Protein AF-A0A9N9Z167-F1 (afdb_monomer)

Foldseek 3Di:
DDPPPVVCPVLVVLPDDPDPDDDDPPPPPPDDDDDPPPPPVPDDPCPVQVDDDPCSVVVVVVVVVVVVVSVVVSVVVVVLVVVLVVLLVVLVVVVVVVVVLVVVQVVCVVVVHDGDDDDDCPPDDDDHRDNVVSCVVSPCVNDVPPDDDDDD

Structure (mmCIF, N/CA/C/O backbone):
data_AF-A0A9N9Z167-F1
#
_entry.id   AF-A0A9N9Z167-F1
#
loop_
_atom_site.group_PDB
_atom_site.id
_atom_site.type_symbol
_atom_site.label_atom_id
_atom_site.label_alt_id
_atom_site.label_comp_id
_atom_site.label_asym_id
_atom_site.label_entity_id
_atom_site.label_seq_id
_atom_site.pdbx_PDB_ins_code
_atom_site.Cartn_x
_atom_site.Cartn_y
_atom_site.Cartn_z
_atom_site.occupancy
_atom_site.B_iso_or_equiv
_atom_site.auth_seq_id
_atom_site.auth_comp_id
_atom_site.auth_asym_id
_atom_site.auth_atom_id
_atom_site.pdbx_PDB_model_num
ATOM 1 N N . MET A 1 1 ? 20.306 -27.781 -16.015 1.00 38.75 1 MET A N 1
ATOM 2 C CA . MET A 1 1 ? 19.258 -26.824 -15.611 1.00 38.75 1 MET A CA 1
ATOM 3 C C . MET A 1 1 ? 19.958 -25.719 -14.858 1.00 38.75 1 MET A C 1
ATOM 5 O O . MET A 1 1 ? 20.310 -25.921 -13.706 1.00 38.75 1 MET A O 1
ATOM 9 N N . VAL A 1 2 ? 20.279 -24.634 -15.554 1.00 39.41 2 VAL A N 1
ATOM 10 C CA . VAL A 1 2 ? 20.850 -23.434 -14.940 1.00 39.41 2 VAL A CA 1
ATOM 11 C C . VAL A 1 2 ? 19.658 -22.639 -14.422 1.00 39.41 2 VAL A C 1
ATOM 13 O O . VAL A 1 2 ? 18.717 -22.391 -15.174 1.00 39.41 2 VAL A O 1
ATOM 16 N N . LEU A 1 3 ? 19.627 -22.382 -13.116 1.00 41.31 3 LEU A N 1
ATOM 17 C CA . LEU A 1 3 ? 18.604 -21.543 -12.507 1.00 41.31 3 LEU A CA 1
ATOM 18 C C . LEU A 1 3 ? 18.809 -20.125 -13.039 1.00 41.31 3 LEU A C 1
ATOM 20 O O . LEU A 1 3 ? 19.912 -19.603 -12.975 1.00 41.31 3 LEU A O 1
ATOM 24 N N . SER A 1 4 ? 17.743 -19.519 -13.549 1.00 51.28 4 SER A N 1
ATOM 25 C CA . SER A 1 4 ? 17.707 -18.186 -14.167 1.00 51.28 4 SER A CA 1
ATOM 26 C C . SER A 1 4 ? 18.025 -17.021 -13.209 1.00 51.28 4 SER A C 1
ATOM 28 O O . SER A 1 4 ? 17.658 -15.891 -13.504 1.00 51.28 4 SER A O 1
ATOM 30 N N . ARG A 1 5 ? 18.654 -17.281 -12.053 1.00 46.81 5 ARG A N 1
ATOM 31 C CA . ARG A 1 5 ? 18.990 -16.263 -11.045 1.00 46.81 5 ARG A CA 1
ATOM 32 C C . ARG A 1 5 ? 20.155 -15.364 -11.458 1.00 46.81 5 ARG A C 1
ATOM 34 O O . ARG A 1 5 ? 20.224 -14.252 -10.962 1.00 46.81 5 ARG A O 1
A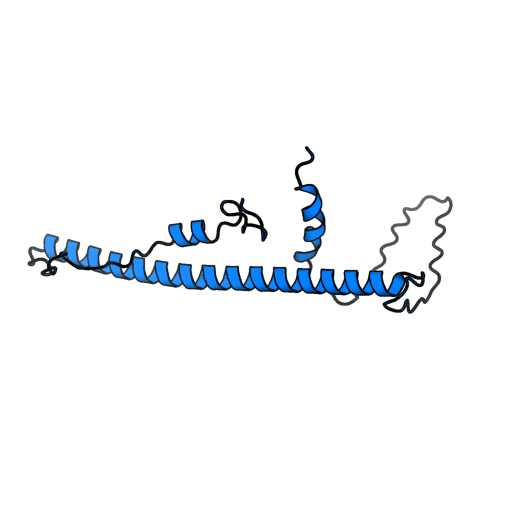TOM 41 N N . ASP A 1 6 ? 20.986 -15.803 -12.397 1.00 45.19 6 ASP A N 1
ATOM 42 C CA . ASP A 1 6 ? 22.163 -15.036 -12.827 1.00 45.19 6 ASP A CA 1
ATOM 43 C C . ASP A 1 6 ? 21.821 -13.949 -13.868 1.00 45.19 6 ASP A C 1
ATOM 45 O O . ASP A 1 6 ? 22.671 -13.138 -14.208 1.00 45.19 6 ASP A O 1
ATOM 49 N N . PHE A 1 7 ? 20.586 -13.904 -14.393 1.00 51.09 7 PHE A N 1
ATOM 50 C CA . PHE A 1 7 ? 20.175 -12.863 -15.353 1.00 51.09 7 PHE A CA 1
ATOM 51 C C . PHE A 1 7 ? 19.627 -11.592 -14.679 1.00 51.09 7 PHE A C 1
ATOM 53 O O . PHE A 1 7 ? 19.482 -10.569 -15.344 1.00 51.09 7 PHE A O 1
ATOM 60 N N . ASP A 1 8 ? 19.350 -11.654 -13.371 1.00 51.22 8 ASP A N 1
ATOM 61 C CA . ASP A 1 8 ? 18.864 -10.528 -12.562 1.00 51.22 8 ASP A CA 1
ATOM 62 C C . ASP A 1 8 ? 19.998 -9.821 -11.782 1.00 51.22 8 ASP A C 1
ATOM 64 O O . ASP A 1 8 ? 19.746 -8.830 -11.097 1.00 51.22 8 ASP A O 1
ATOM 68 N N . GLU A 1 9 ? 21.255 -10.280 -11.882 1.00 46.84 9 GLU A N 1
ATOM 69 C CA . GLU A 1 9 ? 22.403 -9.620 -11.227 1.00 46.84 9 GLU A CA 1
ATOM 70 C C . GLU A 1 9 ? 22.756 -8.259 -11.869 1.00 46.84 9 GLU A C 1
ATOM 72 O O . GLU A 1 9 ? 23.242 -7.364 -11.176 1.00 46.84 9 GLU A O 1
ATOM 77 N N . ASP A 1 10 ? 22.387 -8.026 -13.134 1.00 54.69 10 ASP A N 1
ATOM 78 C CA . ASP A 1 10 ? 22.532 -6.724 -13.818 1.00 54.69 10 ASP A CA 1
ATOM 79 C C . ASP A 1 10 ? 21.515 -5.658 -13.330 1.00 54.69 10 ASP A C 1
ATOM 81 O O . ASP A 1 10 ? 21.481 -4.530 -13.823 1.00 54.69 10 ASP A O 1
ATOM 85 N N . ILE A 1 11 ? 20.641 -5.997 -12.375 1.00 52.44 11 ILE A N 1
ATOM 86 C CA . ILE A 1 11 ? 19.653 -5.080 -11.777 1.00 52.44 11 ILE A CA 1
ATOM 87 C C . ILE A 1 11 ? 20.257 -4.313 -10.580 1.00 52.44 11 ILE A C 1
ATOM 89 O O . ILE A 1 11 ? 19.645 -3.380 -10.056 1.00 52.44 11 ILE A O 1
ATOM 93 N N . SER A 1 12 ? 21.486 -4.655 -10.179 1.00 55.12 12 SER A N 1
ATOM 94 C CA . SER A 1 12 ? 22.260 -3.971 -9.130 1.00 55.12 12 SER A CA 1
ATOM 95 C C . SER A 1 12 ? 22.380 -2.452 -9.360 1.00 55.12 12 SER A C 1
ATOM 97 O O . SER A 1 12 ? 22.405 -1.685 -8.402 1.00 55.12 12 SER A O 1
ATOM 99 N N . ASP A 1 13 ? 22.318 -2.004 -10.618 1.00 52.47 13 ASP A N 1
ATOM 100 C CA . ASP A 1 13 ? 22.366 -0.588 -11.016 1.00 52.47 13 ASP A CA 1
ATOM 101 C C . ASP A 1 13 ? 21.052 0.188 -10.765 1.00 52.47 13 ASP A C 1
ATOM 103 O O . ASP A 1 13 ? 20.961 1.383 -11.040 1.00 52.47 13 ASP A O 1
ATOM 107 N N . LEU A 1 14 ? 19.980 -0.451 -10.273 1.00 50.16 14 LEU A N 1
ATOM 108 C CA . LEU A 1 14 ? 18.718 0.247 -9.972 1.00 50.16 14 LEU A CA 1
ATOM 109 C C . LEU A 1 14 ? 18.732 1.015 -8.641 1.00 50.16 14 LEU A C 1
ATOM 111 O O . LEU A 1 14 ? 17.761 1.723 -8.355 1.00 50.16 14 LEU A O 1
ATOM 115 N N . GLU A 1 15 ? 19.774 0.856 -7.824 1.00 51.78 15 GLU A N 1
ATOM 116 C CA . GLU A 1 15 ? 19.930 1.563 -6.546 1.00 51.78 15 GLU A CA 1
ATOM 117 C C . GLU A 1 15 ? 20.803 2.825 -6.659 1.00 51.78 15 GLU A C 1
ATOM 119 O O . GLU A 1 15 ? 20.820 3.642 -5.735 1.00 51.78 15 GLU A O 1
ATOM 124 N N . GLU A 1 16 ? 21.463 3.057 -7.799 1.00 51.22 16 GLU A N 1
ATOM 125 C CA . GLU A 1 16 ? 22.244 4.276 -7.983 1.00 51.22 16 GLU A CA 1
ATOM 126 C C . GLU A 1 16 ? 21.338 5.460 -8.363 1.00 51.22 16 GLU A C 1
ATOM 128 O O . GLU A 1 16 ? 20.589 5.397 -9.347 1.00 51.22 16 GLU A O 1
ATOM 133 N N . PRO A 1 17 ? 21.354 6.565 -7.592 1.00 45.16 17 PRO A N 1
ATOM 134 C CA . PRO A 1 17 ? 20.782 7.809 -8.071 1.00 45.16 17 PRO A CA 1
ATOM 135 C C . PRO A 1 17 ? 21.566 8.234 -9.310 1.00 45.16 17 PRO A C 1
ATOM 137 O O . PRO A 1 17 ? 22.790 8.150 -9.306 1.00 45.16 17 PRO A O 1
ATOM 140 N N . ASP A 1 18 ? 20.852 8.718 -10.325 1.00 49.00 18 ASP A N 1
ATOM 141 C CA . ASP A 1 18 ? 21.403 9.362 -11.517 1.00 49.00 18 ASP A CA 1
ATOM 142 C C . ASP A 1 18 ? 22.331 10.512 -11.088 1.00 49.00 18 ASP A C 1
ATOM 144 O O . ASP A 1 18 ? 21.912 11.655 -10.876 1.00 49.00 18 ASP A O 1
ATOM 148 N N . LYS A 1 19 ? 23.597 10.179 -10.831 1.00 43.06 19 LYS A N 1
ATOM 149 C CA . LYS A 1 19 ? 24.664 11.141 -10.647 1.00 43.06 19 LYS A CA 1
ATOM 150 C C . LYS A 1 19 ? 25.105 11.489 -12.047 1.00 43.06 19 LYS A C 1
ATOM 152 O O . LYS A 1 19 ? 25.891 10.775 -12.661 1.00 43.06 19 LYS A O 1
ATOM 157 N N . GLY A 1 20 ? 24.562 12.601 -12.532 1.00 41.56 20 GLY A N 1
ATOM 158 C CA . GLY A 1 20 ? 25.186 13.325 -13.619 1.00 41.56 20 GLY A CA 1
ATOM 159 C C . GLY A 1 20 ? 26.680 13.437 -13.336 1.00 41.56 20 GLY A C 1
ATOM 160 O O . GL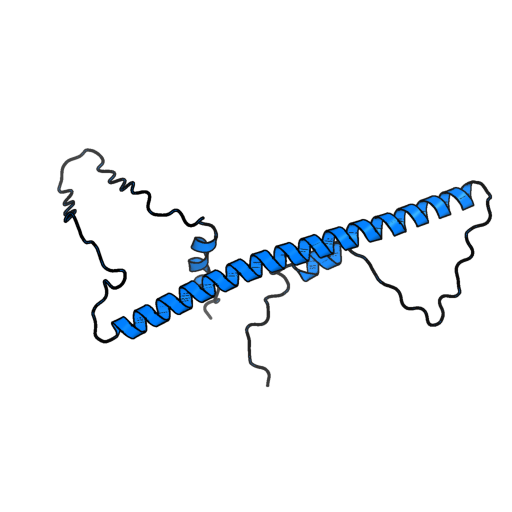Y A 1 20 ? 27.066 13.918 -12.275 1.00 41.56 20 GLY A O 1
ATOM 161 N N . ASP A 1 21 ? 27.454 12.898 -14.270 1.00 50.59 21 ASP A N 1
ATOM 162 C CA . ASP A 1 21 ? 28.837 13.223 -14.599 1.00 50.59 21 ASP A CA 1
ATOM 163 C C . ASP A 1 21 ? 29.577 14.074 -13.548 1.00 50.59 21 ASP A C 1
ATOM 165 O O . ASP A 1 21 ? 29.714 15.292 -13.670 1.00 50.59 21 ASP A O 1
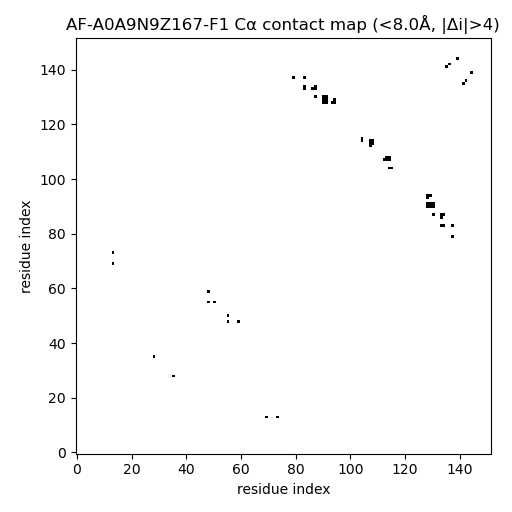ATOM 169 N N . GLU A 1 22 ? 30.064 13.412 -12.500 1.00 40.50 22 GLU A N 1
ATOM 170 C CA . GLU A 1 22 ? 31.168 13.911 -11.687 1.00 40.50 22 GLU A CA 1
ATOM 171 C C . GLU A 1 22 ? 32.328 12.929 -11.841 1.00 40.50 22 GLU A C 1
ATOM 173 O O . GLU A 1 22 ? 32.490 11.963 -11.099 1.00 40.50 22 GLU A O 1
ATOM 178 N N . SER A 1 23 ? 33.112 13.191 -12.887 1.00 48.47 23 SER A N 1
ATOM 179 C CA . SER A 1 23 ? 34.529 12.861 -13.012 1.00 48.47 23 SER A CA 1
ATOM 180 C C . SER A 1 23 ? 35.225 12.770 -11.651 1.00 48.47 23 SER A C 1
ATOM 182 O O . SER A 1 23 ? 35.499 13.812 -11.064 1.00 48.47 23 SER A O 1
ATOM 184 N N . GLU A 1 24 ? 35.659 11.572 -11.257 1.00 38.00 24 GLU A N 1
ATOM 185 C CA . GLU A 1 24 ? 36.948 11.360 -10.586 1.00 38.00 24 GLU A CA 1
ATOM 186 C C . GLU A 1 24 ? 37.539 10.024 -11.059 1.00 38.00 24 GLU A C 1
ATOM 188 O O . GLU A 1 24 ? 37.276 8.953 -10.516 1.00 38.00 24 GLU A O 1
ATOM 193 N N . GLY A 1 25 ? 38.339 10.086 -12.126 1.00 42.31 25 GLY A N 1
ATOM 194 C CA . GLY A 1 25 ? 39.206 8.985 -12.527 1.00 42.31 25 GLY A CA 1
ATOM 195 C C . GLY A 1 25 ? 40.291 8.778 -11.474 1.00 42.31 25 GLY A C 1
ATOM 196 O O . GLY A 1 25 ? 41.306 9.473 -11.485 1.00 42.31 25 GLY A O 1
ATOM 197 N N . TYR A 1 26 ? 40.082 7.831 -10.563 1.00 43.03 26 TYR A N 1
ATOM 198 C CA . TYR A 1 26 ? 41.110 7.415 -9.615 1.00 43.03 26 TYR A CA 1
ATOM 199 C C . TYR A 1 26 ? 42.027 6.388 -10.291 1.00 43.03 26 TYR A C 1
ATOM 201 O O . TYR A 1 26 ? 41.765 5.187 -10.276 1.00 43.03 26 TYR A O 1
ATOM 209 N N . CYS A 1 27 ? 43.085 6.869 -10.947 1.00 46.94 27 CYS A N 1
ATOM 210 C CA . CYS A 1 27 ? 44.180 6.013 -11.392 1.00 46.94 27 CYS A CA 1
ATOM 211 C C . CYS A 1 27 ? 45.126 5.806 -10.202 1.00 46.94 27 CYS A C 1
ATOM 213 O O . CYS A 1 27 ? 45.947 6.674 -9.901 1.00 46.94 27 CYS A O 1
ATOM 215 N N . ASP A 1 28 ? 44.957 4.695 -9.483 1.00 48.25 28 ASP A N 1
ATOM 216 C CA . ASP A 1 28 ? 45.832 4.329 -8.369 1.00 48.25 28 ASP A CA 1
ATOM 217 C C . ASP A 1 28 ? 47.109 3.677 -8.913 1.00 48.25 28 ASP A C 1
ATOM 219 O O . ASP A 1 28 ? 47.221 2.458 -9.055 1.00 48.25 28 ASP A O 1
ATOM 223 N N . CYS A 1 29 ? 48.065 4.516 -9.307 1.00 56.00 29 CYS A N 1
ATOM 224 C CA . CYS A 1 29 ? 49.405 4.074 -9.666 1.00 56.00 29 CYS A CA 1
ATOM 225 C C . CYS A 1 29 ? 50.236 3.955 -8.393 1.00 56.00 29 CYS A C 1
ATOM 227 O O . CYS A 1 29 ? 50.943 4.892 -8.009 1.00 56.00 29 CYS A O 1
ATOM 229 N N . ASP A 1 30 ? 50.146 2.798 -7.744 1.00 49.72 30 ASP A N 1
ATOM 230 C CA . ASP A 1 30 ? 50.991 2.499 -6.599 1.00 49.72 30 ASP A CA 1
ATOM 231 C C . ASP A 1 30 ? 52.465 2.486 -7.038 1.00 49.72 30 ASP A C 1
ATOM 233 O O . ASP A 1 30 ? 52.863 1.887 -8.040 1.00 49.72 30 ASP A O 1
ATOM 237 N N . SER A 1 31 ? 53.274 3.240 -6.302 1.00 56.09 31 SER A N 1
ATOM 238 C CA . SER A 1 31 ? 54.664 3.561 -6.611 1.00 56.09 31 SER A CA 1
ATOM 239 C C . SER A 1 31 ? 55.574 2.320 -6.589 1.00 56.09 31 SER A C 1
ATOM 241 O O . SER A 1 31 ? 56.233 2.061 -5.583 1.00 56.09 31 SER A O 1
ATOM 243 N N . ASP A 1 32 ? 55.710 1.627 -7.720 1.00 52.06 32 ASP A N 1
ATOM 244 C CA . ASP A 1 32 ? 56.980 1.019 -8.134 1.00 52.06 32 ASP A CA 1
ATOM 245 C C . ASP A 1 32 ? 57.037 0.842 -9.662 1.00 52.06 32 ASP A C 1
ATOM 247 O O . ASP A 1 32 ? 56.116 0.343 -10.306 1.00 52.06 32 ASP A O 1
ATOM 251 N N . ALA A 1 33 ? 58.110 1.339 -10.269 1.00 55.69 33 ALA A N 1
ATOM 252 C CA . ALA A 1 33 ? 58.198 1.591 -11.701 1.00 55.69 33 ALA A CA 1
ATOM 253 C C . ALA A 1 33 ? 58.273 0.311 -12.554 1.00 55.69 33 ALA A C 1
ATOM 255 O O . ALA A 1 33 ? 59.303 -0.360 -12.567 1.00 55.69 33 ALA A O 1
ATOM 256 N N . SER A 1 34 ? 57.241 0.061 -13.367 1.00 51.50 34 SER A N 1
ATOM 257 C CA . SER A 1 34 ? 57.361 -0.555 -14.697 1.00 51.50 34 SER A CA 1
ATOM 258 C C . SER A 1 34 ? 56.048 -0.381 -15.477 1.00 51.50 34 SER A C 1
ATOM 260 O O . SER A 1 34 ? 55.105 -1.129 -15.267 1.00 51.50 34 SER A O 1
ATOM 262 N N . GLU A 1 35 ? 56.020 0.607 -16.379 1.00 52.28 35 GLU A N 1
ATOM 263 C CA . GLU A 1 35 ? 55.040 0.773 -17.473 1.00 52.28 35 GLU A CA 1
ATOM 264 C C . GLU A 1 35 ? 53.561 0.888 -17.066 1.00 52.28 35 GLU A C 1
ATOM 266 O O . GLU A 1 35 ? 52.747 0.001 -17.307 1.00 52.28 35 GLU A O 1
ATOM 271 N N . CYS A 1 36 ? 53.188 2.046 -16.517 1.00 48.66 36 CYS A N 1
ATOM 272 C CA . CYS A 1 36 ? 51.794 2.472 -16.553 1.00 48.66 36 CYS A CA 1
ATOM 273 C C . CYS A 1 36 ? 51.572 3.284 -17.836 1.00 48.66 36 CYS A C 1
ATOM 275 O O . CYS A 1 36 ? 51.815 4.492 -17.868 1.00 48.66 36 CYS A O 1
ATOM 277 N N . ASP A 1 37 ? 51.187 2.602 -18.913 1.00 45.31 37 ASP A N 1
ATOM 278 C CA . ASP A 1 37 ? 50.808 3.235 -20.176 1.00 45.31 37 ASP A CA 1
ATOM 279 C C . ASP A 1 37 ? 49.371 3.755 -20.065 1.00 45.31 37 ASP A C 1
ATOM 281 O O . ASP A 1 37 ? 48.403 3.136 -20.502 1.00 45.31 37 ASP A O 1
ATOM 285 N N . CYS A 1 38 ? 49.218 4.884 -19.375 1.00 53.31 38 CYS A N 1
ATOM 286 C CA . CYS A 1 38 ? 47.978 5.644 -19.409 1.00 53.31 38 CYS A CA 1
ATOM 287 C C . CYS A 1 38 ? 47.949 6.456 -20.707 1.00 53.31 38 CYS A C 1
ATOM 289 O O . CYS A 1 38 ? 48.143 7.675 -20.684 1.00 53.31 38 CYS A O 1
ATOM 291 N N . GLU A 1 39 ? 47.670 5.801 -21.834 1.00 44.53 39 GLU A N 1
ATOM 292 C CA . GLU A 1 39 ? 47.163 6.474 -23.033 1.00 44.53 39 GLU A CA 1
ATOM 293 C C . GLU A 1 39 ? 45.740 6.995 -22.744 1.00 44.53 39 GLU A C 1
ATOM 295 O O . GLU A 1 39 ? 44.730 6.534 -23.269 1.00 44.53 39 GLU A O 1
ATOM 300 N N . LEU A 1 40 ? 45.647 8.001 -21.871 1.00 44.16 40 LEU A N 1
ATOM 301 C CA . LEU A 1 40 ? 44.498 8.889 -21.809 1.00 44.16 40 LEU A CA 1
ATOM 302 C C . LEU A 1 40 ? 44.608 9.817 -23.014 1.00 44.16 40 LEU A C 1
ATOM 304 O O . LEU A 1 40 ? 45.085 10.950 -22.913 1.00 44.16 40 LEU A O 1
ATOM 308 N N . SER A 1 41 ? 44.198 9.310 -24.178 1.00 36.78 41 SER A N 1
ATOM 309 C CA . SER A 1 41 ? 43.894 10.165 -25.317 1.00 36.78 41 SER A CA 1
ATOM 310 C C . SER A 1 41 ? 42.792 11.125 -24.878 1.00 36.78 41 SER A C 1
ATOM 312 O O . SER A 1 41 ? 41.632 10.759 -24.691 1.00 36.78 41 SER A O 1
ATOM 314 N N . VAL A 1 42 ? 43.216 12.354 -24.599 1.00 46.31 42 VAL A N 1
ATOM 315 C CA . VAL A 1 42 ? 42.376 13.462 -24.176 1.00 46.31 42 VAL A CA 1
ATOM 316 C C . VAL A 1 42 ? 41.399 13.779 -25.294 1.00 46.31 42 VAL A C 1
ATOM 318 O O . VAL A 1 42 ? 41.795 14.206 -26.377 1.00 46.31 42 VAL A O 1
ATOM 321 N N . GLY A 1 43 ? 40.119 13.666 -24.962 1.00 47.03 43 GLY A N 1
ATOM 322 C CA . GLY A 1 43 ? 39.042 14.256 -25.734 1.00 47.03 43 GLY A CA 1
ATOM 323 C C . GLY A 1 43 ? 38.510 13.318 -26.792 1.00 47.03 43 GLY A C 1
ATOM 324 O O . GLY A 1 43 ? 38.745 13.517 -27.978 1.00 47.03 43 GLY A O 1
ATOM 325 N N . ASP A 1 44 ? 37.683 12.379 -26.359 1.00 43.00 44 ASP A N 1
ATOM 326 C CA . ASP A 1 44 ? 36.587 11.982 -27.213 1.00 43.00 44 ASP A CA 1
ATOM 327 C C . ASP A 1 44 ? 35.312 12.516 -26.568 1.00 43.00 44 ASP A C 1
ATOM 329 O O . ASP A 1 44 ? 34.849 12.055 -25.525 1.00 43.00 44 ASP A O 1
ATOM 333 N N . HIS A 1 45 ? 34.761 13.551 -27.197 1.00 45.72 45 HIS A N 1
ATOM 334 C CA . HIS A 1 45 ? 33.322 13.748 -27.245 1.00 45.72 45 HIS A CA 1
ATOM 335 C C . HIS A 1 45 ? 32.759 12.498 -27.939 1.00 45.72 45 HIS A C 1
ATOM 337 O O . HIS A 1 45 ? 32.310 12.576 -29.084 1.00 45.72 45 HIS A O 1
ATOM 343 N N . VAL A 1 46 ? 32.840 11.337 -27.275 1.00 46.81 46 VAL A N 1
ATOM 344 C CA . VAL A 1 46 ? 32.282 10.112 -27.810 1.00 46.81 46 VAL A CA 1
ATOM 345 C C . VAL A 1 46 ? 30.796 10.405 -27.858 1.00 46.81 46 VAL A 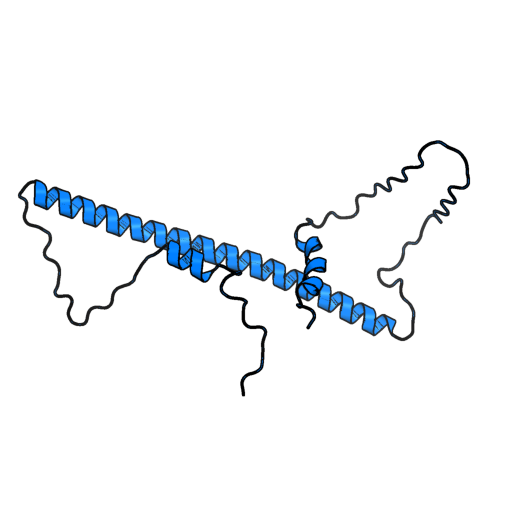C 1
ATOM 347 O O . VAL A 1 46 ? 30.126 10.516 -26.831 1.00 46.81 46 VAL A O 1
ATOM 350 N N . SER A 1 47 ? 30.305 10.655 -29.066 1.00 55.50 47 SER A N 1
ATOM 351 C CA . SER A 1 47 ? 28.885 10.678 -29.369 1.00 55.50 47 SER A CA 1
ATOM 352 C C . SER A 1 47 ? 28.223 9.533 -28.601 1.00 55.50 47 SER A C 1
ATOM 354 O O . SER A 1 47 ? 28.794 8.441 -28.540 1.00 55.50 47 SER A O 1
ATOM 356 N N . GLU A 1 48 ? 27.012 9.732 -28.062 1.00 64.94 48 GLU A N 1
ATOM 357 C CA . GLU A 1 48 ? 26.220 8.646 -27.450 1.00 64.94 48 GLU A CA 1
ATOM 358 C C . GLU A 1 48 ? 26.171 7.385 -28.343 1.00 64.94 48 GLU A C 1
ATOM 360 O O . GLU A 1 48 ? 25.959 6.275 -27.847 1.00 64.94 48 GLU A O 1
ATOM 365 N N . ARG A 1 49 ? 26.429 7.558 -29.651 1.00 75.75 49 ARG A N 1
ATOM 366 C CA . ARG A 1 49 ? 26.670 6.514 -30.648 1.00 75.75 49 ARG A CA 1
ATOM 367 C C . ARG A 1 49 ? 28.153 6.321 -31.001 1.00 75.75 49 ARG A C 1
ATOM 369 O O . ARG A 1 49 ? 28.599 6.746 -32.064 1.00 75.75 49 ARG A O 1
ATOM 376 N N . SER A 1 50 ? 28.905 5.677 -30.115 1.00 82.81 50 SER A N 1
ATOM 377 C CA . SER A 1 50 ? 30.305 5.282 -30.327 1.00 82.81 50 SER A CA 1
ATOM 378 C C . SER A 1 50 ? 30.478 4.038 -31.212 1.00 82.81 50 SER A C 1
ATOM 380 O O . SER A 1 50 ? 31.483 3.892 -31.906 1.00 82.81 50 SER A O 1
ATOM 382 N N . TYR A 1 51 ? 29.490 3.143 -31.207 1.00 84.62 51 TYR A N 1
ATOM 383 C CA . TYR A 1 51 ? 29.458 1.928 -32.011 1.00 84.62 51 TYR A CA 1
ATOM 384 C C . TYR A 1 51 ? 28.941 2.257 -33.415 1.00 84.62 51 TYR A C 1
ATOM 386 O O . TYR A 1 51 ? 27.891 2.879 -33.564 1.00 84.62 51 TYR A O 1
ATOM 394 N N . THR A 1 52 ? 29.710 1.893 -34.442 1.00 90.94 52 THR A N 1
ATOM 395 C CA . THR A 1 52 ? 29.483 2.320 -35.838 1.00 90.94 52 THR A CA 1
ATOM 396 C C . THR A 1 52 ? 29.407 1.157 -36.827 1.00 90.94 52 THR A C 1
ATOM 398 O O . THR A 1 52 ? 29.445 1.381 -38.035 1.00 90.94 52 THR A O 1
ATOM 401 N N . GLU A 1 53 ? 29.308 -0.079 -36.331 1.00 91.88 53 GLU A N 1
ATOM 402 C CA . GLU A 1 53 ? 29.123 -1.254 -37.186 1.00 91.88 53 GLU A CA 1
ATOM 403 C C . GLU A 1 53 ? 27.739 -1.251 -37.862 1.00 91.88 53 GLU A C 1
ATOM 405 O O . GLU A 1 53 ? 26.862 -0.450 -37.535 1.00 91.88 53 GLU A O 1
ATOM 410 N N . ASP A 1 54 ? 27.546 -2.136 -38.842 1.00 92.81 54 ASP A N 1
ATOM 411 C CA . ASP A 1 54 ? 26.343 -2.172 -39.689 1.00 92.81 54 ASP A CA 1
ATOM 412 C C . ASP A 1 54 ? 25.037 -2.392 -38.896 1.00 92.81 54 ASP A C 1
ATOM 414 O O . ASP A 1 54 ? 23.953 -2.039 -39.362 1.00 92.81 54 ASP A O 1
ATOM 418 N N . ASP A 1 55 ? 25.124 -2.973 -37.700 1.00 92.94 55 ASP A N 1
ATOM 419 C CA . ASP A 1 55 ? 24.017 -3.214 -36.774 1.00 92.94 55 ASP A CA 1
ATOM 420 C C . ASP A 1 55 ?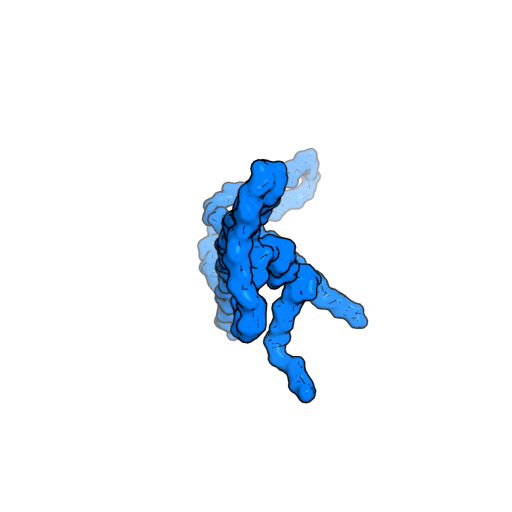 23.909 -2.156 -35.663 1.00 92.94 55 ASP A C 1
ATOM 422 O O . ASP A 1 55 ? 23.065 -2.289 -34.773 1.00 92.94 55 ASP A O 1
ATOM 426 N N . ALA A 1 56 ? 24.707 -1.084 -35.713 1.00 92.06 56 ALA A N 1
ATOM 427 C CA . ALA A 1 56 ? 24.735 -0.059 -34.676 1.00 92.06 56 ALA A CA 1
ATOM 428 C C . ALA A 1 56 ? 23.350 0.530 -34.388 1.00 92.06 56 ALA A C 1
ATOM 430 O O . ALA A 1 56 ? 22.992 0.734 -33.228 1.00 92.06 56 ALA A O 1
ATOM 431 N N . ASP A 1 57 ? 22.535 0.751 -35.420 1.00 91.56 57 ASP A N 1
ATOM 432 C CA . ASP A 1 57 ? 21.174 1.257 -35.241 1.00 91.56 57 ASP A CA 1
ATOM 433 C C . ASP A 1 57 ? 20.301 0.312 -34.410 1.00 91.56 57 ASP A C 1
ATOM 435 O O . ASP A 1 57 ? 19.618 0.763 -33.489 1.00 91.56 57 ASP A O 1
ATOM 439 N N . TYR A 1 58 ? 20.394 -0.992 -34.675 1.00 90.44 58 TYR A N 1
ATOM 440 C CA . TYR A 1 58 ? 19.688 -2.017 -33.913 1.00 90.44 58 TYR A CA 1
ATOM 441 C C . TYR A 1 58 ? 20.215 -2.119 -32.476 1.00 90.44 58 TYR A C 1
ATOM 443 O O . TYR A 1 58 ? 19.432 -2.212 -31.530 1.00 90.44 58 TYR A O 1
ATOM 451 N N . TYR A 1 59 ? 21.535 -2.041 -32.285 1.00 90.69 59 TYR A N 1
ATOM 452 C CA . TYR A 1 59 ? 22.148 -2.021 -30.955 1.00 90.69 59 TYR A CA 1
ATOM 453 C C . TYR A 1 59 ? 21.615 -0.865 -30.093 1.00 90.69 59 TYR A C 1
ATOM 455 O O . TYR A 1 59 ? 21.235 -1.075 -28.937 1.00 90.69 59 TYR A O 1
ATOM 463 N N . TYR A 1 60 ? 21.548 0.350 -30.643 1.00 89.69 60 TYR A N 1
ATOM 464 C CA . TYR A 1 60 ? 21.072 1.517 -29.897 1.00 89.69 60 TYR A CA 1
ATOM 465 C C . TYR A 1 60 ? 19.565 1.491 -29.637 1.00 89.69 60 TYR A C 1
ATOM 467 O O . TYR A 1 60 ? 19.149 1.910 -28.559 1.00 89.69 60 TYR A O 1
ATOM 475 N N . GLU A 1 61 ? 18.761 0.944 -30.551 1.00 92.75 61 GLU A N 1
ATOM 476 C CA . GLU A 1 61 ? 17.331 0.708 -30.313 1.00 92.75 61 GLU A CA 1
ATOM 477 C C . GLU A 1 61 ? 17.117 -0.274 -29.147 1.00 92.75 61 GLU A C 1
ATOM 479 O O . GLU A 1 61 ? 16.355 0.004 -28.220 1.00 92.75 61 GLU A O 1
ATOM 484 N N . LEU A 1 62 ? 17.851 -1.395 -29.124 1.00 90.50 62 LEU A N 1
ATOM 485 C CA . LEU A 1 62 ? 17.816 -2.335 -27.998 1.00 90.50 62 LEU A CA 1
ATOM 486 C C . LEU A 1 62 ? 18.265 -1.682 -26.683 1.00 90.50 62 LEU A C 1
ATOM 488 O O . LEU A 1 62 ? 17.684 -1.956 -25.629 1.00 90.50 62 LEU A O 1
ATOM 492 N N . LYS A 1 63 ? 19.297 -0.829 -26.729 1.00 89.12 63 LYS A N 1
ATOM 493 C CA . LYS A 1 63 ? 19.787 -0.085 -25.562 1.00 89.12 63 LYS A CA 1
ATOM 494 C C . LYS A 1 63 ? 18.709 0.855 -25.019 1.00 89.12 63 LYS A C 1
ATOM 496 O O . LYS A 1 63 ? 18.462 0.842 -23.816 1.00 89.12 63 LYS A O 1
ATOM 501 N N . GLU A 1 64 ? 18.046 1.616 -25.886 1.00 91.75 64 GLU A N 1
ATOM 502 C CA . GLU A 1 64 ? 16.951 2.511 -25.504 1.00 91.75 64 GLU A CA 1
ATOM 503 C C . GLU A 1 64 ? 15.783 1.733 -24.887 1.00 91.75 64 GLU A C 1
ATOM 505 O O . GLU A 1 64 ? 15.351 2.063 -23.783 1.00 91.75 64 GLU A O 1
ATOM 510 N N . MET A 1 65 ? 15.349 0.635 -25.517 1.00 91.06 65 MET A N 1
ATOM 511 C CA . MET A 1 65 ? 14.289 -0.222 -24.971 1.00 91.06 65 MET A CA 1
ATOM 512 C C . MET A 1 65 ? 14.650 -0.810 -23.602 1.00 91.06 65 MET A C 1
ATOM 514 O O . MET A 1 65 ? 13.798 -0.902 -22.716 1.00 91.06 65 MET A O 1
ATOM 518 N N . ARG A 1 66 ? 15.911 -1.208 -23.393 1.00 90.50 66 ARG A N 1
ATOM 519 C CA . ARG A 1 66 ? 16.379 -1.705 -22.091 1.00 90.50 66 ARG A CA 1
ATOM 520 C C . ARG A 1 66 ? 16.321 -0.607 -21.029 1.00 90.50 66 ARG A C 1
ATOM 522 O O . ARG A 1 66 ? 15.863 -0.875 -19.919 1.00 90.50 66 ARG A O 1
ATOM 529 N N . GLU A 1 67 ? 16.757 0.606 -21.351 1.00 89.62 67 GLU A N 1
ATOM 530 C CA . GLU A 1 67 ? 16.714 1.736 -20.417 1.00 89.62 67 GLU A CA 1
ATOM 531 C C . GLU A 1 67 ? 15.283 2.195 -20.111 1.00 89.62 67 GLU A C 1
ATOM 533 O O . GLU A 1 67 ? 14.954 2.475 -18.954 1.00 89.62 67 GLU A O 1
ATOM 538 N N . GLU A 1 68 ? 14.396 2.194 -21.107 1.00 92.44 68 GLU A N 1
ATOM 539 C CA . GLU A 1 68 ? 12.970 2.436 -20.895 1.00 92.44 68 GLU A CA 1
ATOM 540 C C . GLU A 1 68 ? 12.368 1.374 -19.973 1.00 92.44 68 GLU A C 1
ATOM 542 O O . GLU A 1 68 ? 11.754 1.715 -18.961 1.00 92.44 68 GLU A O 1
ATOM 547 N N . ARG A 1 69 ? 12.646 0.090 -20.225 1.00 87.75 69 ARG A N 1
ATOM 548 C CA . ARG A 1 69 ? 12.151 -0.994 -19.374 1.00 87.75 69 ARG A CA 1
ATOM 549 C C . ARG A 1 69 ? 12.662 -0.892 -17.937 1.00 87.75 69 ARG A C 1
ATOM 551 O O . ARG A 1 69 ? 11.896 -1.116 -17.000 1.00 87.75 69 ARG A O 1
ATOM 558 N N . LYS A 1 70 ? 13.932 -0.527 -17.733 1.00 85.56 70 LYS A N 1
ATOM 559 C CA . LYS A 1 70 ? 14.487 -0.265 -16.392 1.00 85.56 70 LYS A CA 1
ATOM 560 C C . LYS A 1 70 ? 13.732 0.863 -15.688 1.00 85.56 70 LYS A C 1
ATOM 562 O O . LYS A 1 70 ? 13.425 0.745 -14.501 1.00 85.56 70 LYS A O 1
ATOM 567 N N . ARG A 1 71 ? 13.418 1.948 -16.404 1.00 90.06 71 ARG A N 1
ATOM 568 C CA . ARG A 1 71 ? 12.648 3.075 -15.861 1.00 90.06 71 ARG A CA 1
ATOM 569 C C . ARG A 1 71 ? 11.239 2.644 -15.461 1.00 90.06 71 ARG A C 1
ATOM 571 O O . ARG A 1 71 ? 10.861 2.871 -14.316 1.00 90.06 71 ARG A O 1
ATOM 578 N N . GLU A 1 72 ? 10.524 1.951 -16.345 1.00 88.94 72 GLU A N 1
ATOM 579 C CA . GLU A 1 72 ? 9.190 1.411 -16.051 1.00 88.94 72 GLU A CA 1
ATOM 580 C C . GLU A 1 72 ? 9.193 0.523 -14.804 1.00 88.94 72 GLU A C 1
ATOM 582 O O . GLU A 1 72 ? 8.327 0.651 -13.944 1.00 88.94 72 GLU A O 1
ATOM 587 N N . LEU A 1 73 ? 10.177 -0.373 -14.674 1.00 85.75 73 LEU A N 1
ATOM 588 C CA . LEU A 1 73 ? 10.288 -1.261 -13.517 1.00 85.75 73 LEU A CA 1
ATOM 589 C C . LEU A 1 73 ? 10.516 -0.491 -12.210 1.00 85.75 73 LEU A C 1
ATOM 591 O O . LEU A 1 73 ? 9.903 -0.826 -11.194 1.00 85.75 73 LEU A O 1
ATOM 595 N N . ARG A 1 74 ? 11.356 0.552 -12.223 1.00 86.69 74 ARG A N 1
ATOM 596 C CA . ARG A 1 74 ? 11.555 1.424 -11.052 1.00 86.69 74 ARG A CA 1
ATOM 597 C C . ARG A 1 74 ? 10.277 2.172 -10.684 1.00 86.69 74 ARG A C 1
ATOM 599 O O . ARG A 1 74 ? 9.926 2.220 -9.504 1.00 86.69 74 ARG A O 1
ATOM 606 N N . ASP A 1 75 ? 9.579 2.717 -11.674 1.00 89.75 75 ASP A N 1
ATOM 607 C CA . ASP A 1 75 ? 8.335 3.455 -11.459 1.00 89.75 75 ASP A CA 1
ATOM 608 C C . ASP A 1 75 ? 7.230 2.536 -10.924 1.00 89.75 75 ASP A C 1
ATOM 610 O O . ASP A 1 75 ? 6.583 2.876 -9.933 1.00 89.75 75 ASP A O 1
ATOM 614 N N . ASN A 1 76 ? 7.093 1.330 -11.480 1.00 85.75 76 ASN A N 1
ATOM 615 C CA . ASN A 1 76 ? 6.167 0.311 -10.986 1.00 85.75 76 ASN A CA 1
ATOM 616 C C . ASN A 1 76 ? 6.491 -0.090 -9.543 1.00 85.75 76 ASN A C 1
ATOM 618 O O . ASN A 1 76 ? 5.604 -0.086 -8.698 1.00 85.75 76 ASN A O 1
ATOM 622 N N . LYS A 1 77 ? 7.766 -0.346 -9.215 1.00 86.31 77 LYS A N 1
ATOM 623 C CA . LYS A 1 77 ? 8.185 -0.676 -7.841 1.00 86.31 77 LYS A CA 1
ATOM 624 C C . LYS A 1 77 ? 7.850 0.447 -6.857 1.00 86.31 77 LYS A C 1
ATOM 626 O O . LYS A 1 77 ? 7.426 0.186 -5.730 1.00 86.31 77 LYS A O 1
ATOM 631 N N . LYS A 1 78 ? 8.046 1.702 -7.266 1.00 89.81 78 LYS A N 1
ATOM 632 C CA . LYS A 1 78 ? 7.714 2.877 -6.452 1.00 89.81 78 LYS A CA 1
ATOM 633 C C . LYS A 1 78 ? 6.206 3.008 -6.250 1.00 89.81 78 LYS A C 1
ATOM 635 O O . LYS A 1 78 ? 5.767 3.313 -5.141 1.00 89.81 78 LYS A O 1
ATOM 640 N N . GLU A 1 79 ? 5.429 2.774 -7.299 1.00 91.12 79 GLU A N 1
ATOM 641 C CA . GLU A 1 79 ? 3.974 2.830 -7.247 1.00 91.12 79 GLU A CA 1
ATOM 642 C C . GLU A 1 79 ? 3.393 1.696 -6.395 1.00 91.12 79 GLU A C 1
ATOM 644 O O . GLU A 1 79 ? 2.560 1.954 -5.529 1.00 91.12 79 GLU A O 1
ATOM 649 N N . ASP A 1 80 ? 3.905 0.474 -6.528 1.00 88.81 80 ASP A N 1
ATOM 650 C CA . ASP A 1 80 ? 3.533 -0.662 -5.682 1.00 88.81 80 ASP A CA 1
ATOM 651 C C . ASP A 1 80 ? 3.851 -0.394 -4.209 1.00 88.81 80 ASP A C 1
ATOM 653 O O . ASP A 1 80 ? 3.018 -0.643 -3.336 1.00 88.81 80 ASP A O 1
ATOM 657 N N . ALA A 1 81 ? 5.021 0.182 -3.910 1.00 91.06 81 ALA A N 1
ATOM 658 C CA . ALA A 1 81 ? 5.374 0.583 -2.550 1.00 91.06 81 ALA A CA 1
ATOM 659 C C . ALA A 1 81 ? 4.421 1.658 -1.999 1.00 91.06 81 ALA A C 1
ATOM 661 O O . ALA A 1 81 ? 4.016 1.591 -0.834 1.00 91.06 81 ALA A O 1
ATOM 662 N N . ARG A 1 82 ? 4.023 2.628 -2.834 1.00 95.81 82 ARG A N 1
ATOM 663 C CA . ARG A 1 82 ? 3.044 3.660 -2.469 1.00 95.81 82 ARG A CA 1
ATOM 664 C C . ARG A 1 82 ? 1.676 3.044 -2.180 1.00 95.81 82 ARG A C 1
ATOM 666 O O . ARG A 1 82 ? 1.114 3.305 -1.117 1.00 95.81 82 ARG A O 1
ATOM 673 N N . MET A 1 83 ? 1.169 2.196 -3.074 1.00 94.69 83 MET A N 1
ATOM 674 C CA . MET A 1 83 ? -0.109 1.499 -2.905 1.00 94.69 83 MET A CA 1
ATOM 675 C C . MET A 1 83 ? -0.111 0.607 -1.659 1.00 94.69 83 MET A C 1
ATOM 677 O O . MET A 1 83 ? -1.056 0.669 -0.869 1.00 94.69 83 MET A O 1
ATOM 681 N N . LYS A 1 84 ? 0.969 -0.156 -1.427 1.00 94.38 84 LYS A N 1
ATOM 682 C CA . LYS A 1 84 ? 1.155 -0.960 -0.211 1.00 94.38 84 LYS A CA 1
ATOM 683 C C . LYS A 1 84 ? 1.027 -0.099 1.040 1.00 94.38 84 LYS A C 1
ATOM 685 O O . LYS A 1 84 ? 0.282 -0.456 1.951 1.00 94.38 84 LYS A O 1
ATOM 690 N N . GLN A 1 85 ? 1.731 1.031 1.087 1.00 96.69 85 GLN A N 1
ATOM 691 C CA . GLN A 1 85 ? 1.720 1.918 2.247 1.00 96.69 85 GLN A CA 1
ATOM 692 C C . GLN A 1 85 ? 0.329 2.523 2.492 1.00 96.69 85 GLN A C 1
ATOM 694 O O . GLN A 1 85 ? -0.156 2.516 3.624 1.00 96.69 85 GLN A O 1
ATOM 699 N N . GLU A 1 86 ? -0.343 2.994 1.440 1.00 96.94 86 GLU A N 1
ATOM 700 C CA . GLU A 1 86 ? -1.704 3.538 1.531 1.00 96.94 86 GLU A CA 1
ATOM 701 C C . GLU A 1 86 ? -2.706 2.490 2.046 1.00 96.94 86 GLU A C 1
ATOM 703 O O . GLU A 1 86 ? -3.511 2.769 2.945 1.00 96.94 86 GLU A O 1
ATOM 708 N N . GLU A 1 87 ? -2.641 1.264 1.522 1.00 95.88 87 GLU A N 1
ATOM 709 C CA . GLU A 1 87 ? -3.500 0.156 1.940 1.00 95.88 87 GLU A CA 1
ATOM 710 C C . GLU A 1 87 ? -3.195 -0.282 3.380 1.00 95.88 87 GLU A C 1
ATOM 712 O O . GLU A 1 87 ? -4.117 -0.519 4.170 1.00 95.88 87 GLU A O 1
ATOM 717 N N . TYR A 1 88 ? -1.916 -0.332 3.757 1.00 96.88 88 TYR A N 1
ATOM 718 C CA . TYR A 1 88 ? -1.469 -0.640 5.112 1.00 96.88 88 TYR A CA 1
ATOM 719 C C . TYR A 1 88 ? -2.026 0.369 6.122 1.00 96.88 88 TYR A C 1
ATOM 721 O O . TYR A 1 88 ? -2.658 -0.020 7.110 1.00 96.88 88 TYR A O 1
ATOM 729 N N . ASP A 1 89 ? -1.863 1.667 5.862 1.00 97.88 89 ASP A N 1
ATOM 730 C CA . ASP A 1 89 ? -2.325 2.727 6.760 1.00 97.88 89 ASP A CA 1
ATOM 731 C C . ASP A 1 89 ? -3.852 2.750 6.880 1.00 97.88 89 ASP A C 1
ATOM 733 O O . ASP A 1 89 ? -4.397 2.919 7.981 1.00 97.88 89 ASP A O 1
ATOM 737 N N . HIS A 1 90 ? -4.561 2.505 5.774 1.00 96.94 90 HIS A N 1
ATOM 738 C CA . HIS A 1 90 ? -6.012 2.356 5.786 1.00 96.94 90 HIS A CA 1
ATOM 739 C C . HIS A 1 90 ? -6.457 1.192 6.684 1.00 96.94 90 HIS A C 1
ATOM 741 O O . HIS A 1 90 ? -7.302 1.378 7.569 1.00 96.94 90 HIS A O 1
ATOM 747 N N . ASN A 1 91 ? -5.870 0.006 6.491 1.00 97.06 91 ASN A N 1
ATOM 748 C CA . ASN A 1 91 ? -6.176 -1.184 7.283 1.00 97.06 91 ASN A CA 1
ATOM 749 C C . ASN A 1 91 ? -5.857 -0.965 8.760 1.00 97.06 91 ASN A C 1
ATOM 751 O O . ASN A 1 91 ? -6.705 -1.212 9.617 1.00 97.06 91 ASN A O 1
ATOM 755 N N . LYS A 1 92 ? -4.682 -0.413 9.070 1.00 97.88 92 LYS A N 1
ATOM 756 C CA . LYS A 1 92 ? -4.256 -0.106 10.439 1.00 97.88 92 LYS A CA 1
ATOM 757 C C . LYS A 1 92 ? -5.223 0.842 11.142 1.00 97.88 92 LYS A C 1
ATOM 759 O O . LYS A 1 92 ? -5.600 0.606 12.293 1.00 97.88 92 LYS A O 1
ATOM 764 N N . LYS A 1 93 ? -5.674 1.896 10.452 1.00 98.12 93 LYS A N 1
ATOM 765 C CA . LYS A 1 93 ? -6.670 2.834 10.987 1.00 98.12 93 LYS A CA 1
ATOM 766 C C . LYS A 1 93 ? -7.997 2.131 11.277 1.00 98.12 93 LYS A C 1
ATOM 768 O O . LYS A 1 93 ? -8.546 2.296 12.365 1.00 98.12 93 LYS A O 1
ATOM 773 N N . LYS A 1 94 ? -8.492 1.320 10.340 1.00 97.50 94 LYS A N 1
ATOM 774 C CA . LYS A 1 94 ? -9.759 0.589 10.492 1.00 97.50 94 LYS A CA 1
ATOM 775 C C . LYS A 1 94 ? -9.704 -0.462 11.595 1.00 97.50 94 LYS A C 1
ATOM 777 O O . LYS A 1 94 ? -10.626 -0.543 12.403 1.00 97.50 94 LYS A O 1
ATOM 782 N N . MET A 1 95 ? -8.602 -1.201 11.694 1.00 96.88 95 MET A N 1
ATOM 783 C CA . MET A 1 95 ? -8.362 -2.145 12.787 1.00 96.88 95 MET A CA 1
ATOM 784 C C . MET A 1 95 ? -8.399 -1.446 14.147 1.00 96.88 95 MET A C 1
ATOM 786 O O . MET A 1 95 ? -9.030 -1.948 15.077 1.00 96.88 95 MET A O 1
ATOM 790 N N . LYS A 1 96 ? -7.785 -0.261 14.262 1.00 97.50 96 LYS A N 1
ATOM 791 C CA . LYS A 1 96 ? -7.830 0.534 15.493 1.00 97.50 96 LYS A CA 1
ATOM 792 C C . LYS A 1 96 ? -9.255 0.972 15.845 1.00 97.50 96 LYS A C 1
ATOM 794 O O . LYS A 1 96 ? -9.652 0.818 16.994 1.00 97.50 96 LYS A O 1
ATOM 799 N N . GLU A 1 97 ? -10.033 1.458 14.875 1.00 96.31 97 GLU A N 1
ATOM 800 C CA . GLU A 1 97 ? -11.443 1.834 15.085 1.00 96.31 97 GLU A CA 1
ATOM 801 C C . GLU A 1 97 ? -12.270 0.658 15.639 1.00 96.31 97 GLU A C 1
ATOM 803 O O . GLU A 1 97 ? -12.996 0.815 16.624 1.00 96.31 97 GLU A O 1
ATOM 808 N N . VAL A 1 98 ? -12.119 -0.534 15.051 1.00 93.81 98 VAL A N 1
ATOM 809 C CA . VAL A 1 98 ? -12.802 -1.758 15.504 1.00 93.81 98 VAL A CA 1
ATOM 810 C C . VAL A 1 98 ? -12.351 -2.156 16.911 1.00 93.81 98 VAL A C 1
ATOM 812 O O . VAL A 1 98 ? -13.183 -2.482 17.760 1.00 93.81 98 VAL A O 1
ATOM 815 N N . TYR A 1 99 ? -11.047 -2.098 17.184 1.00 95.31 99 TYR A N 1
ATOM 816 C CA . TYR A 1 99 ? -10.494 -2.444 18.491 1.00 95.31 99 TYR A CA 1
ATOM 817 C C . TYR A 1 99 ? -10.958 -1.485 19.596 1.00 95.31 99 TYR A C 1
ATOM 819 O O . TYR A 1 99 ? -11.355 -1.929 20.674 1.00 95.31 99 TYR A O 1
ATOM 827 N N . ASP A 1 100 ? -10.972 -0.179 19.325 1.00 95.69 100 ASP A N 1
ATOM 828 C CA . ASP A 1 100 ? -11.438 0.837 20.269 1.00 95.69 100 ASP A CA 1
ATOM 829 C C . ASP A 1 100 ? -12.934 0.665 20.576 1.00 95.69 100 ASP A C 1
ATOM 831 O O . ASP A 1 100 ? -13.343 0.757 21.738 1.00 95.69 100 ASP A O 1
ATOM 835 N N . PHE A 1 101 ? -13.755 0.361 19.562 1.00 92.44 101 PHE A N 1
ATOM 836 C CA . PHE A 1 101 ? -15.171 0.035 19.757 1.00 92.44 101 PHE A CA 1
ATOM 837 C C . PHE A 1 101 ? -15.344 -1.215 20.626 1.00 92.44 101 PHE A C 1
ATOM 839 O O . PHE A 1 101 ? -16.080 -1.194 21.614 1.00 92.44 101 PHE A O 1
ATOM 846 N N . TYR A 1 102 ? -14.613 -2.284 20.311 1.00 91.62 102 TYR A N 1
ATOM 847 C CA . TYR A 1 102 ? -14.645 -3.528 21.075 1.00 91.62 102 TYR A CA 1
ATOM 848 C C . TYR A 1 102 ? -14.225 -3.329 22.537 1.00 91.62 102 TYR A C 1
ATOM 850 O O . TYR A 1 102 ? -14.843 -3.882 23.449 1.00 91.62 102 TYR A O 1
ATOM 858 N N . LYS A 1 103 ? -13.197 -2.510 22.785 1.00 94.62 103 LYS A N 1
ATOM 859 C CA . LYS A 1 103 ? -12.734 -2.189 24.137 1.00 94.62 103 LYS A CA 1
ATOM 860 C C . LYS A 1 103 ? -13.805 -1.442 24.938 1.00 94.62 103 LYS A C 1
ATOM 862 O O . LYS A 1 103 ? -14.103 -1.854 26.056 1.00 94.62 103 LYS A O 1
ATOM 867 N N . LYS A 1 104 ? -14.436 -0.419 24.352 1.00 91.38 104 LYS A N 1
ATOM 868 C CA . LYS A 1 104 ? -15.549 0.318 24.983 1.00 91.38 104 LYS A CA 1
ATOM 869 C C . LYS A 1 104 ? -16.748 -0.587 25.271 1.00 91.38 104 LYS A C 1
ATOM 871 O O . LYS A 1 104 ? -17.333 -0.525 26.349 1.00 91.38 104 LYS A O 1
ATOM 876 N N . MET A 1 105 ? -17.084 -1.476 24.336 1.00 90.12 105 MET A N 1
ATOM 877 C CA . MET A 1 105 ? -18.129 -2.483 24.534 1.00 90.12 105 MET A CA 1
ATOM 878 C C . MET A 1 105 ? -17.794 -3.415 25.709 1.00 90.12 105 MET A C 1
ATOM 880 O O . MET A 1 105 ? -18.646 -3.717 26.534 1.00 90.12 105 MET A O 1
ATOM 884 N N . LYS A 1 106 ? -16.534 -3.838 25.850 1.00 90.69 106 LYS A N 1
ATOM 885 C CA . LYS A 1 106 ? -16.107 -4.622 27.017 1.00 90.69 106 LYS A CA 1
ATOM 886 C C . LYS A 1 106 ? -16.191 -3.846 28.331 1.00 90.69 106 LYS A C 1
ATOM 888 O O . LYS A 1 106 ? -16.488 -4.448 29.357 1.00 90.69 106 LYS A O 1
ATOM 893 N N . GLU A 1 107 ? -15.878 -2.556 28.324 1.00 91.00 107 GLU A N 1
ATOM 894 C CA . GLU A 1 107 ? -15.931 -1.705 29.519 1.00 91.00 107 GLU A CA 1
ATOM 895 C C . GLU A 1 107 ? -17.373 -1.460 29.983 1.00 91.00 107 GLU A C 1
ATOM 897 O O . GLU A 1 107 ? -17.651 -1.623 31.165 1.00 91.00 107 GLU A O 1
ATOM 902 N N . THR A 1 108 ? 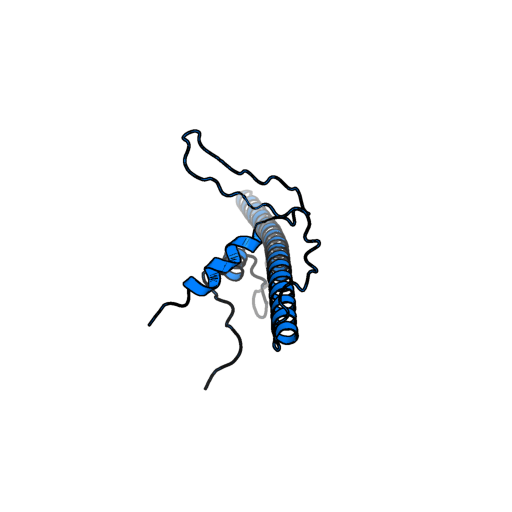-18.301 -1.179 29.064 1.00 88.50 108 THR A N 1
ATOM 903 C CA . THR A 1 108 ? -19.742 -1.032 29.372 1.00 88.50 108 THR A CA 1
ATOM 904 C C . THR A 1 108 ? -20.321 -2.294 30.011 1.00 88.50 108 THR A C 1
ATOM 906 O O . THR A 1 108 ? -20.882 -2.226 31.102 1.00 88.50 108 THR A O 1
ATOM 909 N N . ILE A 1 109 ? -20.051 -3.467 29.427 1.00 87.88 109 ILE A N 1
ATOM 910 C CA . ILE A 1 109 ? -20.462 -4.762 29.997 1.00 87.88 109 ILE A CA 1
ATOM 911 C C . ILE A 1 109 ? -19.894 -4.963 31.411 1.00 87.88 109 ILE A C 1
ATOM 913 O O . ILE A 1 109 ? -20.590 -5.445 32.302 1.00 87.88 109 ILE A O 1
ATOM 917 N N . LYS A 1 110 ? -18.626 -4.596 31.644 1.00 90.06 110 LYS A N 1
ATOM 918 C CA . LYS A 1 110 ? -17.996 -4.704 32.973 1.00 90.06 110 LYS A CA 1
ATOM 919 C C . LYS A 1 110 ? -18.618 -3.765 34.004 1.00 90.06 110 LYS A C 1
ATOM 921 O O . LYS A 1 110 ? -18.669 -4.126 35.175 1.00 90.06 110 LYS A O 1
ATOM 926 N N . ASN A 1 111 ? -19.066 -2.589 33.577 1.00 90.81 111 ASN A N 1
ATOM 927 C CA . ASN A 1 111 ? -19.704 -1.601 34.443 1.00 90.81 111 ASN A CA 1
ATOM 928 C C . ASN A 1 111 ? -21.169 -1.949 34.763 1.00 90.81 111 ASN A C 1
ATOM 930 O O . ASN A 1 111 ? -21.792 -1.258 35.564 1.00 90.81 111 ASN A O 1
ATOM 934 N N . GLY A 1 112 ? -21.698 -3.039 34.192 1.00 84.06 112 GLY A N 1
ATOM 935 C CA . GLY A 1 112 ? -23.081 -3.475 34.381 1.00 84.06 112 GLY A CA 1
ATOM 936 C C . GLY A 1 112 ? -24.079 -2.765 33.467 1.00 84.06 112 GLY A C 1
ATOM 937 O O . GLY A 1 112 ? -25.282 -2.955 33.641 1.00 84.06 112 GLY A O 1
ATOM 938 N N . ASP A 1 113 ? -23.595 -1.979 32.501 1.00 84.94 113 ASP A N 1
ATOM 939 C CA . ASP A 1 113 ? -24.431 -1.378 31.469 1.00 84.94 113 ASP A CA 1
ATOM 940 C C . ASP A 1 113 ? -24.844 -2.437 30.438 1.00 84.94 113 ASP A C 1
ATOM 942 O O . ASP A 1 113 ? -24.126 -3.411 30.175 1.00 84.94 113 ASP A O 1
ATOM 946 N N . GLU A 1 114 ? -26.011 -2.240 29.829 1.00 81.75 114 GLU A N 1
ATOM 947 C CA . GLU A 1 114 ? -26.507 -3.138 28.792 1.00 81.75 114 GLU A CA 1
ATOM 948 C C . GLU A 1 114 ? -25.623 -3.023 27.533 1.00 81.75 114 GLU A C 1
ATOM 950 O O . GLU A 1 114 ? -25.313 -1.910 27.090 1.00 81.75 114 GLU A O 1
ATOM 955 N N . PRO A 1 115 ? -25.164 -4.148 26.952 1.00 77.12 115 PRO A N 1
ATOM 956 C CA . PRO A 1 115 ? -24.331 -4.105 25.762 1.00 77.12 115 PRO A CA 1
ATOM 957 C C . PRO A 1 115 ? -25.087 -3.496 24.572 1.00 77.12 115 PRO A C 1
ATOM 959 O O . PRO A 1 115 ? -26.309 -3.621 24.475 1.00 77.12 115 PRO A O 1
ATOM 962 N N . PRO A 1 116 ? -24.369 -2.887 23.611 1.00 77.44 116 PRO A N 1
ATOM 963 C CA . PRO A 1 116 ? -24.981 -2.390 22.389 1.00 77.44 116 PRO A CA 1
ATOM 964 C C . PRO A 1 116 ? -25.699 -3.521 21.639 1.00 77.44 116 PRO A C 1
ATOM 966 O O . PRO A 1 116 ? -25.130 -4.590 21.412 1.00 77.44 116 PRO A O 1
ATOM 969 N N . ILE A 1 117 ? -26.945 -3.263 21.229 1.00 78.25 117 ILE A N 1
ATOM 970 C CA . ILE A 1 117 ? -27.740 -4.190 20.418 1.00 78.25 117 ILE A CA 1
ATOM 971 C C . ILE A 1 117 ? -27.073 -4.313 19.046 1.00 78.25 117 ILE A C 1
ATOM 973 O O . ILE A 1 117 ? -27.010 -3.349 18.281 1.00 78.25 117 ILE A O 1
ATOM 977 N N . LEU A 1 118 ? -26.561 -5.502 18.742 1.00 80.00 118 LEU A N 1
ATOM 978 C CA . LEU A 1 118 ? -26.023 -5.832 17.427 1.00 80.00 118 LEU A CA 1
ATOM 979 C C . LEU A 1 118 ? -27.155 -6.366 16.546 1.00 80.00 118 LEU A C 1
ATOM 981 O O . LEU A 1 118 ? -27.947 -7.202 16.980 1.00 80.00 118 LEU A O 1
ATOM 985 N N . ASN A 1 119 ? -27.225 -5.884 15.306 1.00 80.62 119 ASN A N 1
ATOM 986 C CA . ASN A 1 119 ? -28.172 -6.401 14.322 1.00 80.62 119 ASN A CA 1
ATOM 987 C C . ASN A 1 119 ? -27.876 -7.873 14.000 1.00 80.62 119 ASN A C 1
ATOM 989 O O . ASN A 1 119 ? -26.733 -8.329 14.099 1.00 80.62 119 ASN A O 1
ATOM 993 N N . THR A 1 120 ? -28.906 -8.603 13.572 1.00 83.94 120 THR A N 1
ATOM 994 C CA . THR A 1 120 ? -28.776 -9.977 13.080 1.00 83.94 120 THR A CA 1
ATOM 995 C C . THR A 1 120 ? -27.772 -10.037 11.929 1.00 83.94 120 THR A C 1
ATOM 997 O O . THR A 1 120 ? -27.786 -9.192 11.036 1.00 83.94 120 THR A O 1
ATOM 1000 N N . LEU A 1 121 ? -26.904 -11.049 11.945 1.00 86.56 121 LEU A N 1
ATOM 1001 C CA . LEU A 1 121 ? -25.840 -11.214 10.948 1.00 86.56 121 LEU A CA 1
ATOM 1002 C C . LEU A 1 121 ? -26.348 -11.781 9.611 1.00 86.56 121 LEU A C 1
ATOM 1004 O O . LEU A 1 121 ? -25.613 -11.761 8.623 1.00 86.56 121 LEU A O 1
ATOM 1008 N N . ASP A 1 122 ? -27.584 -12.278 9.561 1.00 89.62 122 ASP A N 1
ATOM 1009 C CA . ASP A 1 122 ? -28.133 -12.944 8.380 1.00 89.62 122 ASP A CA 1
ATOM 1010 C C . ASP A 1 122 ? -28.168 -12.011 7.165 1.00 89.62 122 ASP A C 1
ATOM 1012 O O . ASP A 1 122 ? -28.680 -10.893 7.216 1.00 89.62 122 ASP A O 1
ATOM 1016 N N . GLY A 1 123 ? -27.587 -12.478 6.057 1.00 88.62 123 GLY A N 1
ATOM 1017 C CA . GLY A 1 123 ? -27.492 -11.719 4.807 1.00 88.62 123 GLY A CA 1
ATOM 1018 C C . GLY A 1 123 ? -26.505 -10.546 4.831 1.00 88.62 123 GLY A C 1
ATOM 1019 O O . GLY A 1 123 ? -26.446 -9.794 3.861 1.00 88.62 123 GLY A O 1
ATOM 1020 N N . SER A 1 124 ? -25.724 -10.376 5.902 1.00 89.25 124 SER A N 1
ATOM 1021 C CA . SER A 1 124 ? -24.746 -9.291 6.004 1.00 89.25 124 SER A CA 1
ATOM 1022 C C . SER A 1 124 ? -23.402 -9.659 5.369 1.00 89.25 124 SER A C 1
ATOM 1024 O O . SER A 1 124 ? -22.910 -10.776 5.509 1.00 89.25 124 SER A O 1
ATOM 1026 N N . SER A 1 125 ? -22.770 -8.690 4.706 1.00 90.81 125 SER A N 1
ATOM 1027 C CA . SER A 1 125 ? -21.387 -8.785 4.224 1.00 90.81 125 SER A CA 1
ATOM 1028 C C . SER A 1 125 ? -20.456 -7.970 5.115 1.00 90.81 125 SER A C 1
ATOM 1030 O O . SER A 1 125 ? -20.792 -6.840 5.478 1.00 90.81 125 SER A O 1
ATOM 1032 N N . PHE A 1 126 ? -19.260 -8.484 5.391 1.00 88.31 126 PHE A N 1
ATOM 1033 C CA . PHE A 1 126 ? -18.265 -7.801 6.217 1.00 88.31 126 PHE A CA 1
ATOM 1034 C C . PHE A 1 126 ? -17.006 -7.504 5.417 1.00 88.31 126 PHE A C 1
ATOM 1036 O O . PHE A 1 126 ? -16.610 -8.272 4.541 1.00 88.31 126 PHE A O 1
ATOM 1043 N N . ARG A 1 127 ? -16.364 -6.382 5.745 1.00 90.31 127 ARG A N 1
ATOM 1044 C CA . ARG A 1 127 ? -15.014 -6.078 5.273 1.00 90.31 127 ARG A CA 1
ATOM 1045 C C . ARG A 1 127 ? -14.025 -6.492 6.347 1.00 90.31 127 ARG A C 1
ATOM 1047 O O . ARG A 1 127 ? -14.117 -6.021 7.480 1.00 90.31 127 ARG A O 1
ATOM 1054 N N . LEU A 1 128 ? -13.104 -7.372 5.979 1.00 90.88 128 LEU A N 1
ATOM 1055 C CA . LEU A 1 128 ? -11.975 -7.732 6.819 1.00 90.88 128 LEU A CA 1
ATOM 1056 C C . LEU A 1 128 ? -10.863 -6.704 6.608 1.00 90.88 128 LEU A C 1
ATOM 1058 O O . LEU A 1 128 ? -10.494 -6.432 5.469 1.00 90.88 128 LEU A O 1
ATOM 1062 N N . PHE A 1 129 ? -10.341 -6.152 7.702 1.00 94.44 129 PHE A N 1
ATOM 1063 C CA . PHE A 1 129 ? -9.169 -5.282 7.679 1.00 94.44 129 PHE A CA 1
ATOM 1064 C C . PHE A 1 129 ? -8.010 -6.007 8.355 1.00 94.44 129 PHE A C 1
ATOM 1066 O O . PHE A 1 129 ? -8.143 -6.429 9.505 1.00 94.44 129 PHE A O 1
ATOM 1073 N N . SER A 1 130 ? -6.899 -6.175 7.641 1.00 94.19 130 SER A N 1
ATOM 1074 C CA . SER A 1 130 ? -5.710 -6.872 8.135 1.00 94.19 130 SER A CA 1
ATOM 1075 C C . SER A 1 130 ? -4.457 -6.278 7.510 1.00 94.19 130 SER A C 1
ATOM 1077 O O . SER A 1 130 ? -4.327 -6.249 6.291 1.00 94.19 130 SER A O 1
ATOM 1079 N N . VAL A 1 131 ? -3.530 -5.821 8.351 1.00 95.69 131 VAL A N 1
ATOM 1080 C CA . VAL A 1 131 ? -2.209 -5.347 7.909 1.00 95.69 131 VAL A CA 1
ATOM 1081 C C . VAL A 1 131 ? -1.313 -6.499 7.449 1.00 95.69 131 VAL A C 1
ATOM 1083 O O . VAL A 1 131 ? -0.593 -6.351 6.472 1.00 95.69 131 VAL A O 1
ATOM 1086 N N . GLU A 1 132 ? -1.437 -7.673 8.071 1.00 93.75 132 GLU A N 1
ATOM 1087 C CA . GLU A 1 132 ? -0.687 -8.884 7.703 1.00 93.75 132 GLU A CA 1
ATOM 1088 C C . GLU A 1 132 ? -1.053 -9.353 6.291 1.00 93.75 132 GLU A C 1
ATOM 1090 O O . GLU A 1 132 ? -0.207 -9.826 5.537 1.00 93.75 132 GLU A O 1
ATOM 1095 N N . HIS A 1 133 ? -2.325 -9.188 5.909 1.00 90.75 133 HIS A N 1
ATOM 1096 C CA . HIS A 1 133 ? -2.767 -9.485 4.552 1.00 90.75 133 HIS A CA 1
ATOM 1097 C C . HIS A 1 133 ? -2.135 -8.540 3.524 1.00 90.75 133 HIS A C 1
ATOM 1099 O O . HIS A 1 133 ? -1.781 -8.989 2.436 1.00 90.75 133 HIS A O 1
ATOM 1105 N N . VAL A 1 134 ? -1.967 -7.257 3.867 1.00 92.56 134 VAL A N 1
ATOM 1106 C CA . VAL A 1 134 ? -1.268 -6.294 3.004 1.00 92.56 134 VAL A CA 1
ATOM 1107 C C . VAL A 1 134 ? 0.191 -6.708 2.849 1.00 92.56 134 VAL A C 1
ATOM 1109 O O . VAL A 1 134 ? 0.681 -6.786 1.730 1.00 92.56 134 VAL A O 1
ATOM 1112 N N . ASP A 1 135 ? 0.874 -7.054 3.939 1.00 90.25 135 ASP A N 1
ATOM 1113 C CA . ASP A 1 135 ? 2.270 -7.487 3.858 1.00 90.25 135 ASP A CA 1
ATOM 1114 C C . ASP A 1 135 ? 2.437 -8.706 2.952 1.00 90.25 135 ASP A C 1
ATOM 1116 O O . ASP A 1 135 ? 3.274 -8.669 2.057 1.00 90.25 135 ASP A O 1
ATOM 1120 N N . TYR A 1 136 ? 1.577 -9.714 3.109 1.00 87.50 136 TYR A N 1
ATOM 1121 C CA . TYR A 1 136 ? 1.577 -10.917 2.279 1.00 87.50 136 TYR A CA 1
ATOM 1122 C C . TYR A 1 136 ? 1.258 -10.646 0.802 1.00 87.50 136 TYR A C 1
ATOM 1124 O O . TYR A 1 136 ? 1.851 -11.252 -0.086 1.00 87.50 136 TYR A O 1
ATOM 1132 N N . ARG A 1 137 ? 0.310 -9.745 0.518 1.00 85.56 137 ARG A N 1
ATOM 1133 C CA . ARG A 1 137 ? -0.114 -9.419 -0.852 1.00 85.56 137 ARG A CA 1
ATOM 1134 C C . ARG A 1 137 ? 0.991 -8.745 -1.665 1.00 85.56 137 ARG A C 1
ATOM 1136 O O . ARG A 1 137 ? 1.063 -8.965 -2.868 1.00 85.56 137 ARG A O 1
ATOM 1143 N N . TYR A 1 138 ? 1.800 -7.913 -1.015 1.00 83.81 138 TYR A N 1
ATOM 1144 C CA . TYR A 1 138 ? 2.907 -7.186 -1.642 1.00 83.81 138 TYR A CA 1
ATOM 1145 C C . TYR A 1 138 ? 4.271 -7.816 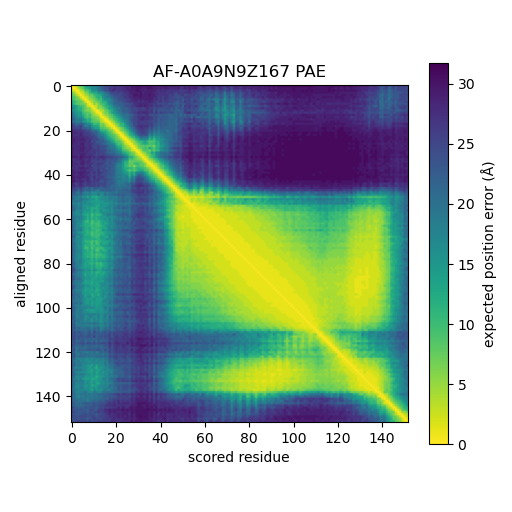-1.311 1.00 83.81 138 TYR A C 1
ATOM 1147 O O . TYR A 1 138 ? 5.297 -7.138 -1.384 1.00 83.81 138 TYR A O 1
ATOM 1155 N N . ASP A 1 139 ? 4.291 -9.081 -0.886 1.00 81.81 139 ASP A N 1
ATOM 1156 C CA . ASP A 1 139 ? 5.523 -9.843 -0.717 1.00 81.81 139 ASP A CA 1
ATOM 1157 C C . ASP A 1 139 ? 5.929 -10.448 -2.069 1.00 81.81 139 ASP A C 1
ATOM 1159 O O . ASP A 1 139 ? 5.364 -11.447 -2.527 1.00 81.81 139 ASP A O 1
ATOM 1163 N N . ASN A 1 140 ? 6.893 -9.800 -2.729 1.00 65.19 140 ASN A N 1
ATOM 1164 C CA . ASN A 1 140 ? 7.405 -10.218 -4.038 1.00 65.19 140 ASN A CA 1
ATOM 1165 C C . ASN A 1 140 ? 8.081 -11.597 -3.997 1.00 65.19 140 ASN A C 1
ATOM 1167 O O . ASN A 1 140 ? 8.135 -12.270 -5.025 1.00 65.19 140 ASN A O 1
ATOM 1171 N N . ASP A 1 141 ? 8.548 -12.047 -2.828 1.00 65.00 14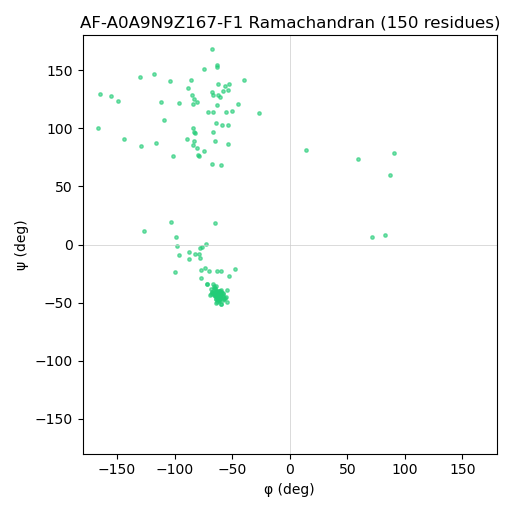1 ASP A N 1
ATOM 1172 C CA . ASP A 1 141 ? 9.229 -13.338 -2.696 1.00 65.00 141 ASP A CA 1
ATOM 1173 C C . ASP A 1 141 ? 8.244 -14.520 -2.705 1.00 65.00 141 ASP A C 1
ATOM 1175 O O . ASP A 1 141 ? 8.617 -15.653 -3.022 1.00 65.00 141 ASP A O 1
ATOM 1179 N N . LEU A 1 142 ? 6.971 -14.271 -2.375 1.00 56.78 142 LEU A N 1
ATOM 1180 C CA . LEU A 1 142 ? 5.927 -15.298 -2.276 1.00 56.78 142 LEU A CA 1
ATOM 1181 C C . LEU A 1 142 ? 5.032 -15.369 -3.517 1.00 56.78 142 LEU A C 1
ATOM 1183 O O . LEU A 1 142 ? 4.462 -16.426 -3.801 1.00 56.78 142 LEU A O 1
ATOM 1187 N N . TYR A 1 143 ? 4.944 -14.275 -4.273 1.00 52.41 143 TYR A N 1
ATOM 1188 C CA . TYR A 1 143 ? 4.240 -14.209 -5.548 1.00 52.41 143 TYR A CA 1
ATOM 1189 C C . TYR A 1 143 ? 5.155 -13.598 -6.604 1.00 52.41 143 TYR A C 1
ATOM 1191 O O . TYR A 1 143 ? 5.041 -12.402 -6.870 1.00 52.41 143 TYR A O 1
ATOM 1199 N N . PRO A 1 144 ? 6.019 -14.400 -7.260 1.00 52.59 144 PRO A N 1
ATOM 1200 C CA . PRO A 1 144 ? 6.610 -13.956 -8.508 1.00 52.59 144 PRO A CA 1
ATOM 1201 C C . PRO A 1 144 ? 5.448 -13.598 -9.430 1.00 52.59 144 PRO A C 1
ATOM 1203 O O . PRO A 1 144 ? 4.621 -14.453 -9.772 1.00 52.59 144 PRO A O 1
ATOM 1206 N N . THR A 1 145 ? 5.332 -12.314 -9.766 1.00 50.53 145 THR A N 1
ATOM 1207 C CA . THR A 1 145 ? 4.402 -11.844 -10.780 1.00 50.53 145 THR A CA 1
ATOM 1208 C C . THR A 1 145 ? 4.637 -12.711 -12.000 1.00 50.53 145 THR A C 1
ATOM 1210 O O . THR A 1 145 ? 5.736 -12.802 -12.541 1.00 50.53 145 THR A O 1
ATOM 1213 N N . ARG A 1 146 ? 3.602 -13.480 -12.328 1.00 47.31 146 ARG A N 1
ATOM 1214 C CA . ARG A 1 146 ? 3.599 -14.472 -13.389 1.00 47.31 146 ARG A CA 1
ATOM 1215 C C . ARG A 1 146 ? 4.045 -13.766 -14.667 1.00 47.31 146 ARG A C 1
ATOM 1217 O O . ARG A 1 146 ? 3.251 -13.023 -15.232 1.00 47.31 146 ARG A O 1
ATOM 1224 N N . LEU A 1 147 ? 5.300 -13.974 -15.073 1.00 47.28 147 LEU A N 1
ATOM 1225 C CA . LEU A 1 147 ? 5.805 -13.495 -16.354 1.00 47.28 147 LEU A CA 1
ATOM 1226 C C . LEU A 1 147 ? 4.864 -14.010 -17.443 1.00 47.28 147 LEU A C 1
ATOM 1228 O O . LEU A 1 147 ? 4.406 -15.158 -17.417 1.00 47.28 147 LEU A O 1
ATOM 1232 N N . ASP A 1 148 ? 4.498 -13.094 -18.318 1.00 51.12 148 ASP A N 1
ATOM 1233 C CA . ASP A 1 148 ? 3.400 -13.220 -19.251 1.00 51.12 148 ASP A CA 1
ATOM 1234 C C . ASP A 1 148 ? 3.470 -14.496 -20.106 1.00 51.12 148 ASP A C 1
ATOM 1236 O O . ASP A 1 148 ? 4.504 -14.866 -20.654 1.00 51.12 148 ASP A O 1
ATOM 1240 N N . GLY A 1 149 ? 2.306 -15.130 -20.281 1.00 49.72 149 GLY A N 1
ATOM 1241 C CA . GLY A 1 149 ? 1.989 -15.786 -21.549 1.00 49.72 149 GLY A CA 1
ATOM 1242 C C . GLY A 1 149 ? 2.426 -17.235 -21.779 1.00 49.72 149 GLY A C 1
ATOM 1243 O O . GLY A 1 149 ? 3.026 -17.510 -22.806 1.00 49.72 149 GLY A O 1
ATOM 1244 N N . GLN A 1 150 ? 1.986 -18.199 -20.967 1.00 38.94 150 GLN A N 1
ATOM 1245 C CA . GLN A 1 150 ? 1.549 -19.498 -21.515 1.00 38.94 150 GLN A CA 1
ATOM 1246 C C . GLN A 1 150 ? 0.754 -20.303 -20.476 1.00 38.94 150 GLN A C 1
ATOM 1248 O O . GLN A 1 150 ? 1.222 -20.513 -19.361 1.00 38.94 150 GLN A O 1
ATOM 1253 N N . TRP A 1 151 ? -0.429 -20.793 -20.846 1.00 45.50 151 TRP A N 1
ATOM 1254 C CA . TRP A 1 151 ? -1.002 -22.023 -20.283 1.00 45.50 151 TRP A CA 1
ATOM 1255 C C . TRP A 1 151 ? -1.450 -22.916 -21.451 1.00 45.50 151 TRP A C 1
ATOM 1257 O O . TRP A 1 151 ? -1.878 -22.361 -22.469 1.00 45.50 151 TRP A O 1
ATOM 1267 N N . PRO A 1 152 ? -1.325 -24.252 -21.341 1.00 43.62 152 PRO A N 1
ATOM 1268 C CA . PRO A 1 152 ? -2.009 -25.201 -22.219 1.00 43.62 152 PRO A CA 1
ATOM 1269 C C . PRO A 1 152 ? -3.527 -25.220 -21.992 1.00 43.62 152 PRO A C 1
ATOM 1271 O O . PRO A 1 152 ? -3.969 -24.899 -20.863 1.00 43.62 152 PRO A O 1
#

Solvent-accessible surface area (backbone atoms only — not comparable to full-atom values): 10046 Å² total; per-residue (Å²): 135,80,74,78,67,75,76,57,60,80,53,68,68,75,76,61,74,90,69,74,87,74,90,74,88,80,79,84,76,72,94,70,95,76,84,85,82,76,81,72,74,81,81,72,87,66,50,98,70,73,65,80,58,98,56,30,69,58,53,51,51,54,49,49,54,51,52,50,50,53,48,52,52,53,52,50,55,50,49,51,51,49,51,51,51,54,52,32,54,51,20,49,52,51,42,47,55,55,51,54,51,52,50,53,51,54,49,39,46,72,74,71,44,83,65,83,87,73,78,80,67,80,96,65,86,84,87,87,60,51,48,67,56,46,55,60,73,71,33,62,89,82,49,68,76,75,74,82,87,86,81,134

Organism: NCBI:txid160281

Secondary structure (DSSP, 8-state):
---GGGGSGGGGGGGS--------------SS-S-------S-----S----STTHHHHHHHHHHHHHHHHHHHHHHHHHHHHHHHHHHHHHHHHHHHHHHHHHHHHHHHTTPPPP-PPP-TT-------HHHHHHHT-TTT-----S----

Sequence (152 aa):
MVLSRDFDEDISDLEEPDKGDESEGYCDCDSDASECDCELSVGDHVSERSYTEDDADYYYELKEMREERKRELRDNKKEDARMKQEEYDHNKKKMKEVYDFYKKMKETIKNGDEPPILNTLDGSSFRLFSVEHVDYRYDNDLYPTRLDGQWP

Mean predicted aligned error: 16.46 Å

Radius of gyration: 29.5 Å; Cα contacts (8 Å, |Δi|>4): 33; chains: 1; bounding box: 87×41×74 Å

pLDDT: mean 73.57, std 21.01, range [36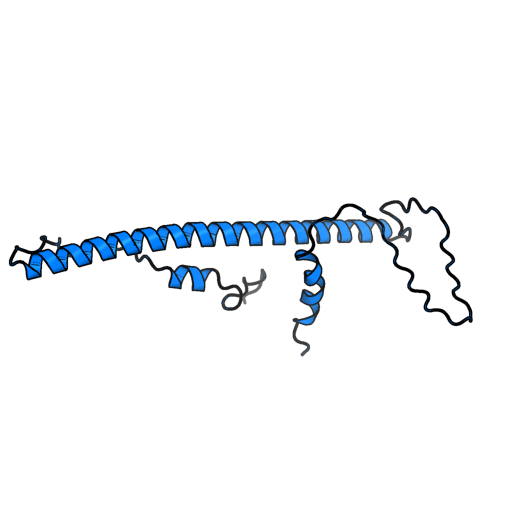.78, 98.12]